Protein AF-A0A6A4AKN7-F1 (afdb_monomer_lite)

pLDDT: mean 93.73, std 12.5, range [41.09, 98.56]

Or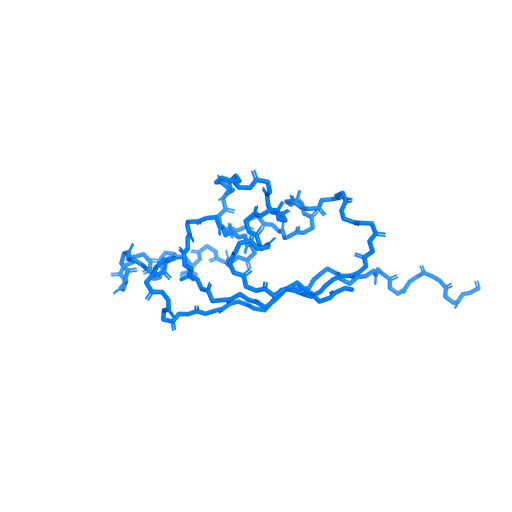ganism: NCBI:txid129364

Secondary structure (DSSP, 8-state):
-EEESHHHHHHHTTT----TTS-HHHH-TT-SS-EEEEEE--SS---S--HHHHHHHHHH-TTTTTSSS-EEEEEEPPP-----

InterPro domains:
  IPR002791 Damage-control phosphatase ARMT1-like, metal-binding domain [PF01937] (1-57)
  IPR036075 Damage-control phosphatase ARMT1-like, metal-binding domain superfamily [SSF111321] (1-50)
  IPR039763 Damage-control phosphatase ARMT1 [PTHR12260] (1-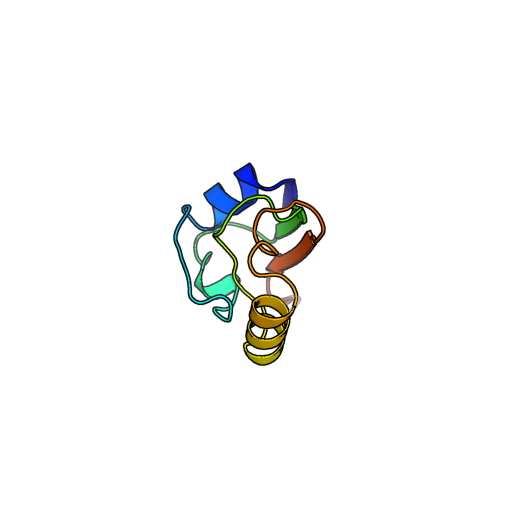76)

Foldseek 3Di:
DEAEEDVSVCVQQVVDQDDQAADSCRSRVPDPAKYKYKYQQQDRHHHNDDPVRVVVCCVVPVCRRRPRPDIDIDIDHPPPDDPD

Radius of gyration: 13.65 Å; chains: 1; bounding box: 38×24×37 Å

Structure (mmCIF, N/CA/C/O backbone):
data_AF-A0A6A4AKN7-F1
#
_entry.id   AF-A0A6A4AKN7-F1
#
loop_
_atom_site.group_PDB
_atom_site.id
_atom_site.type_symbol
_atom_site.label_atom_id
_atom_site.label_alt_id
_atom_site.label_comp_id
_atom_site.label_asym_id
_atom_site.label_entity_id
_atom_site.label_seq_id
_atom_site.pdbx_PDB_ins_code
_atom_site.Cartn_x
_atom_site.Cartn_y
_atom_site.Cartn_z
_atom_site.occupancy
_atom_site.B_iso_or_equiv
_atom_site.auth_seq_id
_atom_site.auth_comp_id
_atom_site.auth_asym_id
_atom_site.auth_atom_id
_atom_site.pdbx_PDB_model_num
ATOM 1 N N . VAL A 1 1 ? -3.035 6.932 13.974 1.00 97.38 1 VAL A N 1
ATOM 2 C CA . VAL A 1 1 ? -1.614 6.486 13.959 1.00 97.38 1 VAL A CA 1
ATOM 3 C C . VAL A 1 1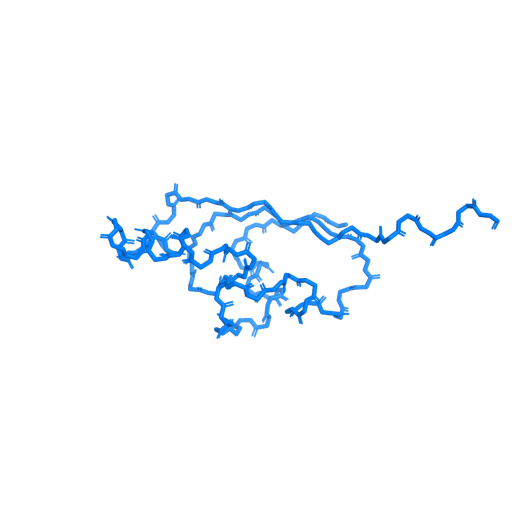 ? -0.967 6.833 12.627 1.00 97.38 1 VAL A C 1
ATOM 5 O O . VAL A 1 1 ? -1.616 6.694 11.600 1.00 97.38 1 VAL A O 1
ATOM 8 N N . ILE A 1 2 ? 0.293 7.277 12.625 1.00 98.25 2 ILE A N 1
ATOM 9 C CA . ILE A 1 2 ? 1.062 7.477 11.386 1.00 98.25 2 ILE A CA 1
ATOM 10 C C . ILE A 1 2 ? 2.047 6.320 11.222 1.00 98.25 2 ILE A C 1
ATOM 12 O O . ILE A 1 2 ? 2.905 6.101 12.074 1.00 98.25 2 ILE A O 1
ATOM 16 N N . ILE A 1 3 ? 1.937 5.597 10.111 1.00 98.25 3 ILE A N 1
ATOM 17 C CA . ILE A 1 3 ? 2.783 4.453 9.768 1.00 98.25 3 ILE A CA 1
ATOM 18 C C . ILE A 1 3 ? 3.794 4.915 8.720 1.00 98.25 3 ILE A C 1
ATOM 20 O O . ILE A 1 3 ? 3.419 5.298 7.615 1.00 98.25 3 ILE A O 1
ATOM 24 N N . LYS A 1 4 ? 5.086 4.904 9.054 1.00 98.50 4 LYS A N 1
ATOM 25 C CA . LYS A 1 4 ? 6.144 5.402 8.163 1.00 98.50 4 LYS A CA 1
ATOM 26 C C . LYS A 1 4 ? 6.981 4.262 7.596 1.00 98.50 4 LYS A C 1
ATOM 28 O O . LYS A 1 4 ? 7.514 3.450 8.350 1.00 98.50 4 LYS A O 1
ATOM 33 N N . GLY A 1 5 ? 7.185 4.295 6.283 1.00 98.31 5 GLY A N 1
ATOM 34 C CA . GLY A 1 5 ? 8.172 3.482 5.583 1.00 98.31 5 GLY A CA 1
ATOM 35 C C . GLY A 1 5 ? 7.699 2.080 5.199 1.00 98.31 5 GLY A C 1
ATOM 36 O 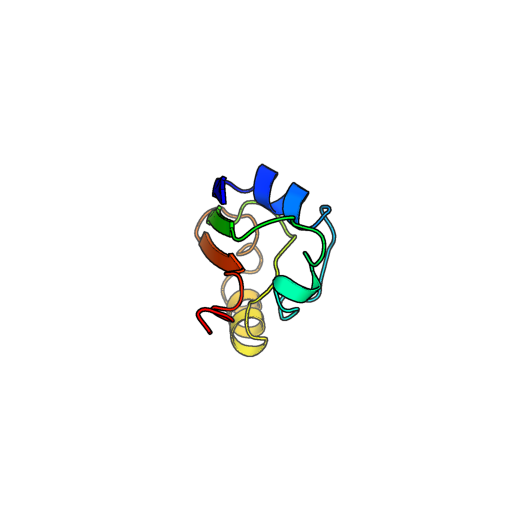O . GLY A 1 5 ? 6.660 1.590 5.635 1.00 98.31 5 GLY A O 1
ATOM 37 N N . ASP A 1 6 ? 8.509 1.437 4.359 1.00 98.38 6 ASP A N 1
ATOM 38 C CA . ASP A 1 6 ? 8.186 0.165 3.707 1.00 98.38 6 ASP A CA 1
ATOM 39 C C . ASP A 1 6 ? 8.060 -1.006 4.693 1.00 98.38 6 ASP A C 1
ATOM 41 O O . ASP A 1 6 ? 7.101 -1.766 4.621 1.00 98.38 6 ASP A O 1
ATOM 45 N N . LEU A 1 7 ? 8.963 -1.108 5.678 1.00 98.38 7 LEU A N 1
ATOM 46 C CA . LEU A 1 7 ? 8.933 -2.200 6.658 1.00 98.38 7 LEU A CA 1
ATOM 47 C C . LEU A 1 7 ? 7.648 -2.197 7.497 1.00 98.38 7 LEU A C 1
ATOM 49 O O . LEU A 1 7 ? 7.044 -3.246 7.710 1.00 98.38 7 LEU A O 1
ATOM 53 N N . ASN A 1 8 ? 7.217 -1.024 7.966 1.00 98.38 8 ASN A N 1
ATOM 54 C CA . ASN A 1 8 ? 5.990 -0.929 8.752 1.00 98.38 8 ASN A CA 1
ATOM 55 C C . ASN A 1 8 ? 4.754 -1.217 7.897 1.00 98.38 8 ASN A C 1
ATOM 57 O O . ASN A 1 8 ? 3.820 -1.843 8.384 1.00 98.38 8 ASN A O 1
ATOM 61 N N . TYR A 1 9 ? 4.766 -0.829 6.621 1.00 98.38 9 TYR A N 1
ATOM 62 C CA . TYR A 1 9 ? 3.694 -1.175 5.692 1.00 98.38 9 TYR A CA 1
ATOM 63 C C . TYR A 1 9 ? 3.627 -2.681 5.411 1.00 98.38 9 TYR A C 1
ATOM 65 O O . TYR A 1 9 ? 2.551 -3.263 5.435 1.00 98.38 9 TYR A O 1
ATOM 73 N N . ARG A 1 10 ? 4.771 -3.351 5.225 1.00 98.31 10 ARG A N 1
ATOM 74 C CA . ARG A 1 10 ? 4.810 -4.815 5.090 1.00 98.31 10 ARG A CA 1
ATOM 75 C C . ARG A 1 10 ? 4.233 -5.501 6.325 1.00 98.31 10 ARG A C 1
ATOM 77 O O . ARG A 1 10 ? 3.379 -6.366 6.190 1.00 98.31 10 ARG A O 1
ATOM 84 N N . ARG A 1 11 ? 4.622 -5.064 7.530 1.00 98.00 11 ARG A N 1
ATOM 85 C CA . ARG A 1 11 ? 4.037 -5.559 8.792 1.00 98.00 11 ARG A CA 1
ATOM 86 C C . ARG A 1 11 ? 2.528 -5.315 8.867 1.00 98.00 11 ARG A C 1
ATOM 88 O O . ARG A 1 11 ? 1.804 -6.183 9.340 1.00 98.00 11 ARG A O 1
ATOM 95 N N . LEU A 1 12 ? 2.062 -4.166 8.378 1.00 97.50 12 LEU A N 1
ATOM 96 C CA . LEU A 1 12 ? 0.643 -3.818 8.319 1.00 97.50 12 LEU A CA 1
ATOM 97 C C . LEU A 1 12 ? -0.155 -4.741 7.387 1.00 97.50 12 LEU A C 1
ATOM 99 O O . LEU A 1 12 ? -1.305 -5.022 7.673 1.00 97.50 12 LEU A O 1
ATOM 103 N N . LEU A 1 13 ? 0.440 -5.234 6.300 1.00 97.94 13 LEU A N 1
ATOM 104 C CA . LEU A 1 13 ? -0.217 -6.174 5.380 1.00 97.94 13 LEU A CA 1
ATOM 105 C C . LEU A 1 13 ? 0.014 -7.654 5.737 1.00 97.94 13 LEU A C 1
ATOM 107 O O . LEU A 1 13 ? -0.381 -8.546 4.981 1.00 97.94 13 LEU A O 1
ATOM 111 N N . GLY A 1 14 ? 0.710 -7.931 6.846 1.00 97.25 14 GLY A N 1
ATOM 112 C CA . GLY A 1 14 ? 1.181 -9.276 7.191 1.00 97.25 14 GLY A CA 1
ATOM 113 C C . GLY A 1 14 ? 2.188 -9.852 6.188 1.00 97.25 14 GLY A C 1
ATOM 114 O O . GLY A 1 14 ? 2.303 -11.067 6.078 1.00 97.25 14 GLY A O 1
ATOM 115 N N . ASP A 1 15 ? 2.867 -8.987 5.430 1.00 97.25 15 ASP A N 1
ATOM 116 C CA . ASP A 1 15 ? 3.803 -9.310 4.344 1.00 97.25 15 ASP A CA 1
ATOM 117 C C . ASP A 1 15 ? 3.217 -10.234 3.256 1.00 97.25 15 ASP A C 1
ATOM 119 O O . ASP A 1 15 ? 3.942 -10.957 2.575 1.00 97.25 15 ASP A O 1
ATOM 123 N N . ARG A 1 16 ? 1.887 -10.217 3.084 1.00 97.19 16 ARG A N 1
ATOM 124 C CA . ARG A 1 16 ? 1.171 -11.047 2.105 1.00 97.19 16 ARG A CA 1
ATOM 125 C C . ARG A 1 16 ? 1.107 -10.384 0.729 1.00 97.19 16 ARG A C 1
ATOM 127 O O . ARG A 1 16 ? 0.999 -9.163 0.610 1.00 97.19 16 ARG A O 1
ATOM 134 N N . LEU A 1 17 ? 1.112 -11.211 -0.318 1.00 97.38 17 LEU A N 1
ATOM 135 C CA . LEU A 1 17 ? 0.913 -10.787 -1.706 1.00 97.38 17 LEU A CA 1
ATOM 136 C C . LEU A 1 17 ? -0.583 -10.735 -2.040 1.00 97.38 17 LEU A C 1
ATOM 138 O O . LEU A 1 17 ? -1.127 -11.638 -2.669 1.00 97.38 17 LEU A O 1
ATOM 142 N N . TRP A 1 18 ? -1.247 -9.677 -1.583 1.00 97.94 18 TRP A N 1
ATOM 143 C CA . TRP A 1 18 ? -2.627 -9.380 -1.959 1.00 97.94 18 TRP A CA 1
ATOM 144 C C . TRP A 1 18 ? -2.731 -8.998 -3.443 1.00 97.94 18 TRP A C 1
ATOM 146 O O . TRP A 1 18 ? -1.776 -8.435 -3.994 1.00 97.94 18 TRP A O 1
ATOM 156 N N . PRO A 1 19 ? -3.888 -9.229 -4.090 1.00 97.94 19 PRO A N 1
ATOM 157 C CA . PRO A 1 19 ? -4.219 -8.519 -5.315 1.00 97.94 19 PRO A CA 1
ATOM 158 C C . PRO A 1 19 ? -4.018 -7.006 -5.104 1.00 97.94 19 PRO A C 1
ATOM 160 O O . PRO A 1 19 ? -4.543 -6.453 -4.136 1.00 97.94 19 PRO A O 1
ATOM 163 N N . PRO A 1 20 ? -3.277 -6.301 -5.978 1.00 97.56 20 PRO A N 1
ATOM 164 C CA . PRO A 1 20 ? -2.983 -4.880 -5.775 1.00 97.56 20 PRO A CA 1
ATOM 165 C C . PRO A 1 20 ? -4.218 -3.980 -5.636 1.00 97.56 20 PRO A C 1
ATOM 167 O O . PRO A 1 20 ? -4.122 -2.914 -5.034 1.00 97.56 20 PRO A O 1
ATOM 170 N N . SER A 1 21 ? -5.361 -4.408 -6.176 1.00 97.62 21 SER A N 1
ATOM 171 C CA . SER A 1 21 ? -6.644 -3.707 -6.112 1.00 97.62 21 SER A CA 1
ATOM 172 C C . SER A 1 21 ? -7.468 -4.000 -4.861 1.00 97.62 21 SER A C 1
ATOM 174 O O . SER A 1 21 ? -8.511 -3.377 -4.687 1.00 97.62 21 SER A O 1
ATOM 176 N N . THR A 1 22 ? -7.036 -4.923 -3.993 1.00 98.25 22 THR A N 1
ATOM 177 C CA . THR A 1 22 ? -7.713 -5.192 -2.716 1.00 98.25 22 THR A CA 1
ATOM 178 C C . THR A 1 22 ? -7.797 -3.898 -1.895 1.00 98.25 22 THR A C 1
ATOM 180 O O . THR A 1 22 ? -6.774 -3.228 -1.751 1.00 98.25 22 THR A O 1
ATOM 183 N N . PRO A 1 23 ? -8.966 -3.504 -1.362 1.00 97.25 23 PRO A N 1
ATOM 184 C CA . PRO A 1 23 ? -9.085 -2.353 -0.467 1.00 97.25 23 PRO A CA 1
ATOM 185 C C . PRO A 1 23 ? -8.203 -2.491 0.782 1.00 97.25 23 PRO A C 1
ATOM 187 O O . PRO A 1 23 ? -8.011 -3.586 1.314 1.00 97.25 23 PRO A O 1
ATOM 190 N N . VAL A 1 24 ? -7.663 -1.378 1.283 1.00 96.81 24 VAL A N 1
ATOM 191 C CA . VAL A 1 24 ? -6.754 -1.409 2.444 1.00 96.81 24 VAL A CA 1
ATOM 192 C C . VAL A 1 24 ? -7.476 -1.850 3.726 1.00 96.81 24 VAL A C 1
ATOM 194 O O . VAL A 1 24 ? -6.882 -2.523 4.563 1.00 96.81 24 VAL A O 1
ATOM 197 N N . GLU A 1 25 ? -8.766 -1.546 3.847 1.00 95.75 25 GLU A N 1
ATOM 198 C CA . GLU A 1 25 ? -9.650 -1.961 4.938 1.00 95.75 25 GLU A CA 1
ATOM 199 C C . GLU A 1 25 ? -9.838 -3.483 4.980 1.00 95.75 25 GLU A C 1
ATOM 201 O O . GLU A 1 25 ? -9.887 -4.070 6.058 1.00 95.75 25 GLU A O 1
ATOM 206 N N . GLU A 1 26 ? -9.901 -4.128 3.811 1.00 96.50 26 GLU A N 1
ATOM 207 C CA . GLU A 1 26 ? -10.036 -5.584 3.689 1.00 96.50 26 GLU A CA 1
ATOM 208 C C . GLU A 1 26 ? -8.724 -6.299 4.030 1.00 96.50 26 GLU A C 1
ATOM 210 O O . GLU A 1 26 ? -8.727 -7.345 4.677 1.00 96.50 26 GLU A O 1
ATOM 215 N N . ALA A 1 27 ? -7.586 -5.720 3.638 1.00 97.44 27 ALA A N 1
ATOM 216 C CA . ALA A 1 27 ? -6.273 -6.286 3.937 1.00 97.44 27 ALA A CA 1
ATOM 217 C C . ALA A 1 27 ? -5.856 -6.099 5.408 1.00 97.44 27 ALA A C 1
ATOM 219 O O . ALA A 1 27 ? -5.039 -6.868 5.925 1.00 97.44 27 ALA A O 1
ATOM 220 N N . VAL A 1 28 ? -6.397 -5.076 6.081 1.00 96.56 28 VAL A N 1
ATOM 221 C CA . VAL A 1 28 ? -6.017 -4.678 7.444 1.00 96.56 28 VAL A CA 1
ATOM 222 C C . VAL A 1 28 ? -7.244 -4.466 8.356 1.00 96.56 28 VAL A C 1
ATOM 224 O O . VAL A 1 28 ? -7.359 -3.427 9.013 1.00 96.56 28 VAL A O 1
ATOM 227 N N . PRO A 1 29 ? -8.150 -5.454 8.492 1.00 94.88 29 PRO A N 1
ATOM 228 C CA . PRO A 1 29 ?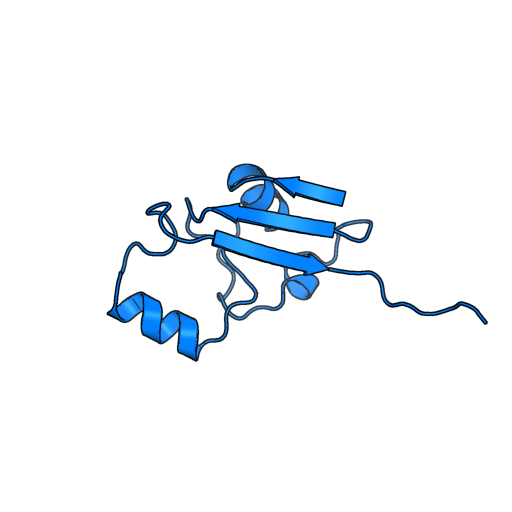 -9.379 -5.299 9.279 1.00 94.88 29 PRO A CA 1
ATOM 229 C C . PRO A 1 29 ? -9.114 -5.263 10.792 1.00 94.88 29 PRO A C 1
ATOM 231 O O . PRO A 1 29 ? -9.995 -4.954 11.585 1.00 94.88 29 PRO A O 1
ATOM 234 N N . TYR A 1 30 ? -7.896 -5.621 11.204 1.00 94.19 30 TYR A N 1
ATOM 235 C CA . TYR A 1 30 ? -7.511 -5.828 12.596 1.00 94.19 30 TYR A CA 1
ATOM 236 C C . TYR A 1 30 ? -6.854 -4.607 13.248 1.00 94.19 30 TYR A C 1
ATOM 238 O O . TYR A 1 30 ? -6.556 -4.646 14.443 1.00 94.19 30 TYR A O 1
ATOM 246 N N . PHE A 1 31 ? -6.538 -3.551 12.489 1.00 95.12 31 PHE A N 1
ATOM 247 C CA . PHE A 1 31 ? -5.814 -2.419 13.060 1.00 95.12 31 PHE A CA 1
ATOM 248 C C . PHE A 1 31 ? -6.744 -1.623 13.994 1.00 95.12 31 PHE A C 1
ATOM 250 O O . PHE A 1 31 ? -7.815 -1.197 13.570 1.00 95.12 31 PHE A O 1
ATOM 257 N N . PRO A 1 32 ? -6.364 -1.390 15.263 1.00 93.38 32 PRO A N 1
ATOM 258 C CA . PRO A 1 32 ? -7.318 -1.033 16.321 1.00 93.38 32 PRO A CA 1
ATOM 259 C C . PRO A 1 32 ? -7.830 0.415 16.276 1.00 93.38 32 PRO A C 1
ATOM 261 O O . PRO A 1 32 ? -8.615 0.823 17.128 1.00 93.38 32 PRO A O 1
ATOM 264 N N . THR A 1 33 ? -7.337 1.243 15.357 1.00 94.62 33 THR A N 1
ATOM 265 C CA . THR A 1 33 ? -7.651 2.676 15.309 1.00 94.62 33 THR A CA 1
ATOM 266 C C . THR A 1 33 ? -7.397 3.247 13.916 1.00 94.62 33 THR A C 1
ATOM 268 O O . THR A 1 33 ? -6.768 2.608 13.077 1.00 94.62 33 THR A O 1
ATOM 271 N N . ALA A 1 34 ? -7.834 4.480 13.667 1.00 96.56 34 ALA A N 1
ATOM 272 C CA . ALA A 1 34 ? -7.567 5.161 12.409 1.00 96.56 34 ALA A CA 1
ATOM 273 C C . ALA A 1 34 ? -6.056 5.296 12.150 1.00 96.56 34 ALA A C 1
ATOM 275 O O . ALA A 1 34 ? -5.268 5.637 13.048 1.00 96.56 34 ALA A O 1
ATOM 276 N N . PHE A 1 35 ? -5.634 5.090 10.905 1.00 97.19 35 PHE A N 1
ATOM 277 C CA . PHE A 1 35 ? -4.241 5.257 10.513 1.00 97.19 35 PHE A CA 1
ATOM 278 C C . PHE A 1 35 ? -4.073 5.910 9.149 1.00 97.19 35 PHE A C 1
ATOM 280 O O . PHE A 1 35 ? -4.940 5.846 8.285 1.00 97.19 35 PHE A O 1
ATOM 287 N N . VAL A 1 36 ? -2.896 6.505 8.966 1.00 98.31 36 VAL A N 1
ATOM 288 C CA . VAL A 1 36 ? -2.382 6.939 7.669 1.00 98.31 36 VAL A CA 1
ATOM 289 C C . VAL A 1 36 ? -0.995 6.340 7.491 1.00 98.31 36 VAL A C 1
ATOM 291 O O . VAL A 1 36 ? -0.140 6.464 8.372 1.00 98.31 36 VAL A O 1
ATOM 294 N N . SER A 1 37 ? -0.760 5.680 6.364 1.00 98.25 37 SER A N 1
ATOM 295 C CA . SER A 1 37 ? 0.538 5.143 5.988 1.00 98.25 37 SER A CA 1
ATOM 296 C C . SER A 1 37 ? 1.194 5.998 4.918 1.00 98.25 37 SER A C 1
ATOM 298 O O . SER A 1 37 ? 0.564 6.328 3.920 1.00 98.25 37 SER A O 1
ATOM 300 N N . PHE A 1 38 ? 2.471 6.317 5.121 1.00 98.56 38 PHE A N 1
ATOM 301 C CA . PHE A 1 38 ? 3.336 6.953 4.136 1.00 98.56 38 PHE A CA 1
ATOM 302 C C . PHE A 1 38 ? 4.449 5.982 3.781 1.00 98.56 38 PHE A C 1
ATOM 304 O O . PHE A 1 38 ? 5.309 5.670 4.618 1.00 98.56 38 PHE A O 1
ATOM 311 N N . ARG A 1 39 ? 4.465 5.534 2.531 1.00 98.25 39 ARG A N 1
ATOM 312 C CA . ARG A 1 39 ? 5.403 4.521 2.064 1.00 98.25 39 ARG A CA 1
ATOM 313 C C . ARG A 1 39 ? 6.072 4.948 0.772 1.00 98.25 39 ARG A C 1
ATOM 315 O O . ARG A 1 39 ? 5.405 5.323 -0.177 1.00 98.25 39 ARG A O 1
ATOM 322 N N . THR A 1 40 ? 7.385 4.772 0.705 1.00 98.56 40 THR A N 1
ATOM 323 C CA . THR A 1 40 ? 8.111 4.631 -0.564 1.00 98.56 40 THR A CA 1
ATOM 324 C C . THR A 1 40 ? 8.143 3.151 -0.943 1.00 98.56 40 THR A C 1
ATOM 326 O O . THR A 1 40 ? 8.427 2.320 -0.081 1.00 98.56 40 THR A O 1
ATOM 329 N N . LEU A 1 41 ? 7.867 2.822 -2.204 1.00 98.12 41 LEU A N 1
ATOM 330 C CA . LEU A 1 41 ? 7.753 1.448 -2.700 1.00 98.12 41 LEU A CA 1
ATOM 331 C C . LEU A 1 41 ? 9.131 0.777 -2.807 1.00 98.12 41 LEU A C 1
ATOM 333 O O . LEU A 1 41 ? 9.899 1.048 -3.733 1.00 98.12 41 LEU A O 1
ATOM 337 N N . LYS A 1 42 ? 9.459 -0.075 -1.828 1.00 98.31 42 LYS A N 1
ATOM 338 C CA . LYS A 1 42 ? 10.737 -0.807 -1.738 1.00 98.31 42 LYS A CA 1
ATOM 339 C C . LYS A 1 42 ? 10.536 -2.329 -1.631 1.00 98.31 42 LYS A C 1
ATOM 341 O O . LYS A 1 42 ? 11.486 -3.045 -1.328 1.00 98.31 42 LYS A O 1
ATOM 346 N N . SER A 1 43 ? 9.318 -2.825 -1.869 1.00 97.75 43 SER A N 1
ATOM 347 C CA . SER A 1 43 ? 8.953 -4.246 -1.774 1.00 97.75 43 SER A CA 1
ATOM 348 C C . SER A 1 43 ? 7.632 -4.567 -2.491 1.00 97.75 43 SER A C 1
ATOM 350 O O . SER A 1 43 ? 6.832 -3.683 -2.785 1.00 97.75 43 SER A O 1
ATOM 352 N N . ASN A 1 44 ? 7.378 -5.851 -2.755 1.00 97.50 44 ASN A N 1
ATOM 353 C CA . ASN A 1 44 ? 6.222 -6.297 -3.543 1.00 97.50 44 ASN A CA 1
ATOM 354 C C . ASN A 1 44 ? 4.829 -6.082 -2.915 1.00 97.50 44 ASN A C 1
ATOM 356 O O . ASN A 1 44 ? 3.931 -5.729 -3.680 1.00 97.50 44 ASN A O 1
ATOM 360 N N . PRO A 1 45 ? 4.593 -6.278 -1.598 1.00 97.81 45 PRO A N 1
ATOM 361 C CA . PRO A 1 45 ? 3.250 -6.151 -1.025 1.00 97.81 45 PRO A CA 1
ATOM 362 C C . PRO A 1 45 ? 2.646 -4.776 -1.300 1.00 97.81 45 PRO A C 1
ATOM 364 O O . PRO A 1 45 ? 3.290 -3.764 -1.037 1.00 97.81 45 PRO A O 1
ATOM 367 N N . ILE A 1 46 ? 1.432 -4.718 -1.835 1.00 97.88 46 ILE A N 1
ATOM 368 C CA . ILE A 1 46 ? 0.723 -3.479 -2.171 1.00 97.88 46 ILE A CA 1
ATOM 369 C C . ILE A 1 46 ? -0.777 -3.774 -2.225 1.00 97.88 46 ILE A C 1
ATOM 371 O O . ILE A 1 46 ? -1.168 -4.874 -2.602 1.00 97.88 46 ILE A O 1
ATOM 375 N N . VAL A 1 47 ? -1.595 -2.800 -1.843 1.00 98.44 47 VAL A N 1
ATOM 376 C CA . VAL A 1 47 ? -3.064 -2.856 -1.894 1.00 98.44 47 VAL A CA 1
ATOM 377 C C . VAL A 1 47 ? -3.604 -1.491 -2.319 1.00 98.44 47 VAL A C 1
ATOM 379 O O . VAL A 1 47 ? -2.849 -0.517 -2.340 1.00 98.44 47 VAL A O 1
ATOM 382 N N . GLY A 1 48 ? -4.896 -1.396 -2.624 1.00 97.62 48 GLY A N 1
ATOM 383 C CA . GLY A 1 48 ? -5.611 -0.147 -2.885 1.00 97.62 48 GLY A CA 1
ATOM 384 C C . GLY A 1 48 ? -5.197 0.598 -4.157 1.00 97.62 48 GLY A C 1
ATOM 385 O O . GLY A 1 48 ? -5.406 1.807 -4.230 1.00 97.62 48 GLY A O 1
ATOM 386 N N . ILE A 1 49 ? -4.586 -0.078 -5.135 1.00 97.75 49 ILE A N 1
ATOM 387 C CA . ILE A 1 49 ? -4.243 0.507 -6.437 1.00 97.75 49 ILE A CA 1
ATOM 388 C C . ILE A 1 49 ? -5.230 -0.006 -7.497 1.00 97.75 49 ILE A C 1
ATOM 390 O O . ILE A 1 49 ? -5.347 -1.222 -7.658 1.00 97.75 49 ILE A O 1
ATOM 394 N N . PRO A 1 50 ? -5.916 0.881 -8.241 1.00 97.56 50 PRO A N 1
ATOM 395 C CA . PRO A 1 50 ? -6.806 0.481 -9.329 1.00 97.56 50 PRO A CA 1
ATOM 396 C C . PRO A 1 50 ? -6.120 -0.425 -10.361 1.00 97.56 50 PRO A C 1
ATOM 398 O O . PRO A 1 50 ? -4.935 -0.259 -10.660 1.00 97.56 50 PRO A O 1
ATOM 401 N N . VAL A 1 51 ? -6.869 -1.388 -10.903 1.00 97.69 51 VAL A N 1
ATOM 402 C CA . VAL A 1 51 ? -6.338 -2.418 -11.816 1.00 97.69 51 VAL A CA 1
ATOM 403 C C . VAL A 1 51 ? -5.711 -1.795 -13.066 1.00 97.69 51 VAL A C 1
ATOM 405 O O . VAL A 1 51 ? -4.614 -2.183 -13.455 1.00 97.69 51 VAL A O 1
ATOM 408 N N . ASP A 1 52 ? -6.343 -0.775 -13.641 1.00 98.06 52 ASP A N 1
ATOM 409 C CA . ASP A 1 52 ? -5.849 -0.038 -14.809 1.00 98.06 52 ASP A CA 1
ATOM 410 C C . ASP A 1 52 ? -4.504 0.660 -14.538 1.00 98.06 52 ASP A C 1
ATOM 412 O O . ASP A 1 52 ? -3.596 0.643 -15.374 1.00 98.06 52 ASP A O 1
ATOM 416 N N . VAL A 1 53 ? -4.331 1.217 -13.336 1.00 97.81 53 VAL A N 1
ATOM 417 C CA . VAL A 1 53 ? -3.068 1.835 -12.907 1.00 97.81 53 VAL A CA 1
ATOM 418 C C . VAL A 1 53 ? -1.979 0.778 -12.744 1.00 97.81 53 VAL A C 1
ATOM 420 O O . VAL A 1 53 ? -0.839 1.001 -13.154 1.00 97.81 53 VAL A O 1
ATOM 423 N N . VAL A 1 54 ? -2.317 -0.380 -12.172 1.00 97.56 54 VAL A N 1
ATOM 424 C CA . VAL A 1 54 ? -1.387 -1.508 -12.036 1.00 97.56 54 VAL A CA 1
ATOM 425 C C . VAL A 1 54 ? -0.932 -1.975 -13.412 1.00 97.56 54 VAL A C 1
ATOM 427 O O . VAL A 1 54 ? 0.266 -1.997 -13.667 1.00 97.56 54 VAL A O 1
ATOM 430 N N . GLU A 1 55 ? -1.861 -2.275 -14.319 1.00 97.50 55 GLU A N 1
ATOM 431 C CA . GLU A 1 55 ? -1.550 -2.732 -15.677 1.00 97.50 55 GLU A CA 1
ATOM 432 C C . GLU A 1 55 ? -0.662 -1.746 -16.440 1.00 97.50 55 GLU A C 1
ATOM 434 O O . GLU A 1 55 ? 0.266 -2.152 -17.145 1.00 97.50 55 GLU A O 1
ATOM 439 N N . LYS A 1 56 ? -0.920 -0.444 -16.285 1.00 98.12 56 LYS A N 1
ATOM 440 C CA . LYS A 1 56 ? -0.075 0.606 -16.853 1.00 98.12 56 LYS A CA 1
ATOM 441 C C . LYS A 1 56 ? 1.347 0.549 -16.286 1.00 98.12 56 LYS A C 1
ATOM 443 O O . LYS A 1 56 ? 2.308 0.537 -17.052 1.00 98.12 56 LYS A O 1
ATOM 448 N N . LEU A 1 57 ? 1.490 0.481 -14.963 1.00 97.38 57 LEU A N 1
ATOM 449 C CA . LEU A 1 57 ? 2.796 0.460 -14.300 1.00 97.38 57 LEU A CA 1
ATOM 450 C C . LEU A 1 57 ? 3.603 -0.804 -14.612 1.00 97.38 57 LEU A C 1
ATOM 452 O O . LEU A 1 57 ? 4.819 -0.713 -14.767 1.00 97.38 57 LEU A O 1
ATOM 456 N N . GLU A 1 58 ? 2.947 -1.956 -14.760 1.00 96.38 58 GLU A N 1
ATOM 457 C CA . GLU A 1 58 ? 3.610 -3.204 -15.164 1.00 96.38 58 GLU A CA 1
ATOM 458 C C . GLU A 1 58 ? 4.233 -3.108 -16.559 1.00 96.38 58 GLU A C 1
ATOM 460 O O . GLU A 1 58 ? 5.308 -3.659 -16.792 1.00 96.38 58 GLU A O 1
ATOM 465 N N . LYS A 1 59 ? 3.581 -2.387 -17.481 1.00 97.75 59 LYS A N 1
ATOM 466 C CA . LYS A 1 59 ? 4.100 -2.149 -18.835 1.00 97.75 59 LYS A CA 1
ATOM 467 C C . LYS A 1 59 ? 5.231 -1.120 -18.842 1.00 97.75 59 LYS A C 1
ATOM 469 O O . LYS A 1 59 ? 6.213 -1.300 -19.554 1.00 97.75 59 LYS A O 1
ATOM 474 N N . GLU A 1 60 ? 5.089 -0.040 -18.075 1.00 97.94 60 GLU A N 1
ATOM 475 C CA . GLU A 1 60 ? 6.041 1.079 -18.074 1.00 97.94 60 GLU A CA 1
ATOM 476 C C . GLU A 1 60 ? 7.333 0.782 -17.302 1.00 97.94 60 GLU A C 1
ATOM 478 O O . GLU A 1 60 ? 8.414 1.220 -17.694 1.00 97.94 60 GLU A O 1
ATOM 483 N N . ASP A 1 61 ? 7.237 0.080 -16.174 1.00 97.44 61 ASP A N 1
ATOM 484 C CA . ASP A 1 61 ? 8.364 -0.154 -15.274 1.00 97.44 61 ASP A CA 1
ATOM 485 C C . ASP A 1 61 ? 8.141 -1.437 -14.465 1.00 97.44 61 ASP A C 1
ATOM 487 O O . ASP A 1 61 ? 7.634 -1.362 -13.349 1.00 97.44 61 ASP A O 1
ATOM 491 N N . PRO A 1 62 ? 8.589 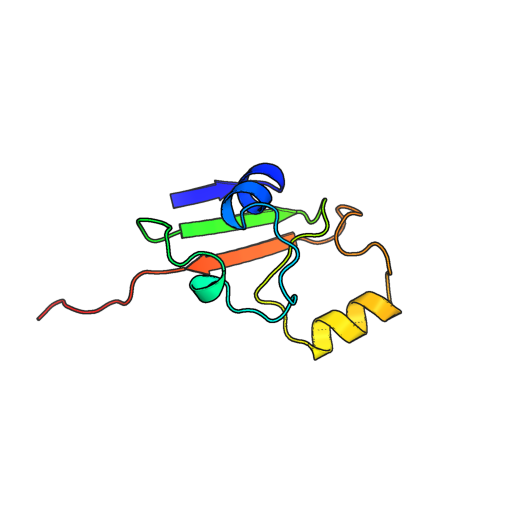-2.613 -14.944 1.00 95.38 62 PRO A N 1
ATOM 492 C CA . PRO A 1 62 ? 8.376 -3.893 -14.256 1.00 95.38 62 PRO A CA 1
ATOM 493 C C . PRO A 1 62 ? 8.908 -3.959 -12.810 1.00 95.38 62 PRO A C 1
ATOM 495 O O . PRO A 1 62 ? 8.588 -4.883 -12.067 1.00 95.38 62 PRO A O 1
ATOM 498 N N . LYS A 1 63 ? 9.742 -2.996 -12.386 1.00 97.31 63 LYS A N 1
ATOM 499 C CA . LYS A 1 63 ? 10.311 -2.910 -11.030 1.00 97.31 63 LYS A CA 1
ATOM 500 C C . LYS A 1 63 ? 9.625 -1.852 -10.159 1.00 97.31 63 LYS A C 1
ATOM 502 O O . LYS A 1 63 ? 10.120 -1.552 -9.068 1.00 97.31 63 LYS A O 1
ATOM 507 N N . TRP A 1 64 ? 8.508 -1.271 -10.605 1.00 97.25 64 TRP A N 1
ATOM 508 C CA . TRP A 1 64 ? 7.855 -0.119 -9.972 1.00 97.25 64 TRP A CA 1
ATOM 509 C C . TRP A 1 64 ? 7.513 -0.320 -8.488 1.00 97.25 64 TRP A C 1
ATOM 511 O O . TRP A 1 64 ? 7.470 0.656 -7.738 1.00 97.25 64 TRP A O 1
ATOM 521 N N . ARG A 1 65 ? 7.303 -1.571 -8.055 1.00 96.75 65 ARG A N 1
ATOM 522 C CA . ARG A 1 65 ? 6.975 -1.924 -6.664 1.00 96.75 65 ARG A CA 1
ATOM 523 C C . ARG A 1 65 ? 8.160 -1.846 -5.699 1.00 96.75 65 ARG A C 1
ATOM 525 O O . ARG A 1 65 ? 7.955 -1.724 -4.496 1.00 96.75 65 ARG A O 1
ATOM 532 N N . TYR A 1 66 ? 9.399 -1.926 -6.181 1.00 97.19 66 TYR A N 1
ATOM 533 C CA . TYR A 1 66 ? 10.563 -2.060 -5.295 1.00 97.19 66 TYR A CA 1
ATOM 534 C C . TYR A 1 66 ? 11.800 -1.270 -5.726 1.00 97.19 66 TYR A C 1
ATOM 536 O O . TYR A 1 66 ? 12.857 -1.401 -5.114 1.00 97.19 66 TYR A O 1
ATOM 544 N N . ASN A 1 67 ? 11.688 -0.412 -6.739 1.00 97.56 67 ASN A N 1
ATOM 545 C CA . ASN A 1 67 ? 12.794 0.438 -7.182 1.00 97.56 67 ASN A CA 1
ATOM 546 C C . ASN A 1 67 ? 12.900 1.786 -6.442 1.00 97.56 67 ASN A C 1
ATOM 548 O O . ASN A 1 67 ? 13.787 2.578 -6.752 1.00 97.56 67 ASN A O 1
ATOM 552 N N . GLY A 1 68 ? 12.010 2.070 -5.485 1.00 96.88 68 GLY A N 1
ATOM 553 C CA . GLY A 1 68 ? 12.068 3.266 -4.644 1.00 96.88 68 GLY A CA 1
ATOM 554 C C . GLY A 1 68 ? 11.647 4.579 -5.313 1.00 96.88 68 GLY A C 1
ATOM 555 O O . GLY A 1 68 ? 11.712 5.616 -4.659 1.00 96.88 68 GLY A O 1
ATOM 556 N N . LYS A 1 69 ? 11.206 4.567 -6.579 1.00 97.88 69 LYS A N 1
ATOM 557 C CA . LYS A 1 69 ? 10.868 5.792 -7.333 1.00 97.88 69 LYS A CA 1
ATOM 558 C C . LYS A 1 69 ? 9.483 6.361 -7.023 1.00 97.88 69 LYS A C 1
ATOM 560 O O . LYS A 1 69 ? 9.205 7.508 -7.355 1.00 97.88 69 LYS A O 1
ATOM 565 N N . ARG A 1 70 ? 8.598 5.551 -6.442 1.00 97.19 70 ARG A N 1
ATOM 566 C CA . ARG A 1 70 ? 7.190 5.891 -6.194 1.00 97.19 70 ARG A CA 1
ATOM 567 C C . ARG A 1 70 ? 6.848 5.710 -4.723 1.00 97.19 70 ARG A C 1
ATOM 569 O O . ARG A 1 70 ? 7.550 5.011 -3.988 1.00 97.19 70 ARG A O 1
ATOM 576 N N . GLY A 1 71 ? 5.752 6.324 -4.302 1.00 97.31 71 GLY A N 1
ATOM 577 C CA . GLY A 1 71 ? 5.227 6.167 -2.957 1.00 97.31 71 GLY A CA 1
ATOM 578 C C . GLY A 1 71 ? 3.711 6.196 -2.922 1.00 97.31 71 GLY A C 1
ATOM 579 O O . GLY A 1 71 ? 3.068 6.653 -3.862 1.00 97.31 71 GLY A O 1
ATOM 580 N N . THR A 1 72 ? 3.160 5.693 -1.827 1.00 97.88 72 THR A N 1
ATOM 581 C CA . THR A 1 72 ? 1.731 5.698 -1.541 1.00 97.88 72 THR A CA 1
ATOM 582 C C . THR A 1 72 ? 1.461 6.403 -0.224 1.00 97.88 72 THR A C 1
ATOM 584 O O . THR A 1 72 ? 2.252 6.339 0.725 1.00 97.88 72 THR A O 1
ATOM 587 N N . ILE A 1 73 ? 0.320 7.085 -0.190 1.00 98.19 73 ILE A N 1
ATOM 588 C CA . ILE A 1 73 ? -0.295 7.603 1.024 1.00 98.19 73 ILE A CA 1
ATOM 589 C C . ILE A 1 73 ? -1.673 6.958 1.095 1.00 98.19 73 ILE A C 1
ATOM 591 O O . ILE A 1 73 ? -2.472 7.126 0.178 1.00 98.19 73 ILE A O 1
ATOM 595 N N . GLN A 1 74 ? -1.919 6.166 2.134 1.00 97.19 74 GLN A N 1
ATOM 596 C CA . GLN A 1 74 ? -3.168 5.420 2.303 1.00 97.19 74 GLN A CA 1
ATOM 597 C C . GLN A 1 74 ? -3.702 5.621 3.705 1.00 97.19 74 GLN A C 1
ATOM 599 O O . GLN A 1 74 ? -2.926 5.632 4.660 1.00 97.19 74 GLN A O 1
ATOM 604 N N . SER A 1 75 ? -5.013 5.758 3.838 1.00 96.38 75 SER A N 1
ATOM 605 C CA . SER A 1 75 ? -5.655 5.987 5.124 1.00 96.38 75 SER A CA 1
ATOM 606 C C . SER A 1 75 ? -6.842 5.066 5.312 1.00 96.38 75 SER A C 1
ATOM 608 O O . SER A 1 75 ? -7.691 5.004 4.432 1.00 96.38 75 SER A O 1
ATOM 610 N N . VAL A 1 76 ? -6.929 4.459 6.491 1.00 95.94 76 VAL A N 1
ATOM 611 C CA . VAL A 1 76 ? -8.181 3.916 7.019 1.00 95.94 76 VAL A CA 1
ATOM 612 C C . VAL A 1 76 ? -8.596 4.860 8.130 1.00 95.94 76 VAL A C 1
ATOM 614 O O . VAL A 1 76 ? -7.980 4.896 9.200 1.00 95.94 76 VAL A O 1
ATOM 617 N N . LEU A 1 77 ? -9.587 5.696 7.844 1.00 92.69 77 LEU A N 1
ATOM 618 C CA . LEU A 1 77 ? -10.150 6.623 8.816 1.00 92.69 77 LEU A CA 1
ATOM 619 C C . LEU A 1 77 ? -11.408 5.980 9.390 1.00 92.69 77 LEU A C 1
ATOM 621 O O . LEU A 1 77 ? -12.209 5.417 8.648 1.00 92.69 77 LEU A O 1
ATOM 625 N N . GLY A 1 78 ? -11.566 6.027 10.714 1.00 79.12 78 GLY A N 1
ATOM 626 C CA . GLY A 1 78 ? -12.805 5.569 11.335 1.00 79.12 78 GLY A CA 1
ATOM 627 C C . GLY A 1 78 ? -13.991 6.308 10.718 1.00 79.12 78 GLY A C 1
ATOM 628 O O . GLY A 1 78 ? -13.884 7.499 10.419 1.00 79.12 78 GLY A O 1
ATOM 629 N N . SER A 1 79 ? -15.109 5.607 10.517 1.00 63.22 79 SER A N 1
ATOM 630 C CA . SER A 1 79 ? -16.355 6.260 10.121 1.00 63.22 79 SER A CA 1
ATOM 631 C C . SER A 1 79 ? -16.669 7.368 11.125 1.00 63.22 79 SER A C 1
ATOM 633 O O . SER A 1 79 ? -16.706 7.128 12.334 1.00 63.22 79 SER A O 1
ATOM 635 N N . ALA A 1 80 ? -16.904 8.581 10.629 1.00 54.06 80 ALA A N 1
ATOM 636 C CA . ALA A 1 80 ? -17.518 9.643 11.410 1.00 54.06 80 ALA A CA 1
ATOM 637 C C . ALA A 1 80 ? -18.995 9.278 11.662 1.00 54.06 80 ALA A C 1
ATOM 639 O O . ALA A 1 80 ? -19.907 9.782 11.020 1.00 54.06 80 ALA A O 1
ATOM 640 N N . SER A 1 81 ? -19.229 8.345 12.578 1.00 51.91 81 SER A N 1
ATOM 641 C CA . SER A 1 81 ? -20.542 7.938 13.083 1.00 51.91 81 SER A CA 1
ATOM 642 C C . SER A 1 81 ? -20.311 7.509 14.534 1.00 51.91 81 SER A C 1
ATOM 644 O O . SER A 1 81 ? -19.672 6.490 14.754 1.00 51.91 81 SER A O 1
ATOM 646 N N . SER A 1 82 ? -20.672 8.247 15.583 1.00 43.81 82 SER A N 1
ATOM 647 C CA . SER A 1 82 ? -21.870 9.047 15.814 1.00 43.81 82 SER A CA 1
ATOM 648 C C . SER A 1 82 ? -21.547 10.175 16.807 1.00 43.81 82 SER A C 1
ATOM 650 O O . SER A 1 82 ? -21.256 9.904 17.967 1.00 43.81 82 SER A O 1
ATOM 652 N N . LEU A 1 83 ? -21.612 11.436 16.371 1.00 45.84 83 LEU A N 1
ATOM 653 C CA . LEU A 1 83 ? -22.088 12.519 17.238 1.00 45.84 83 LEU A CA 1
ATOM 654 C C . LEU A 1 83 ? -23.601 12.602 16.995 1.00 45.84 83 LEU A C 1
ATOM 656 O O . LEU A 1 83 ? -24.077 13.391 16.181 1.00 45.84 83 LEU A O 1
ATOM 660 N N . ARG A 1 84 ? -24.330 11.686 17.624 1.00 41.09 84 ARG A N 1
ATOM 661 C CA . ARG A 1 84 ? -25.750 11.800 17.957 1.00 41.09 84 ARG A CA 1
ATOM 662 C C . ARG A 1 84 ? -25.888 11.325 19.385 1.00 41.09 84 ARG A C 1
ATOM 664 O O . ARG A 1 84 ? -25.246 10.289 19.679 1.00 41.09 84 ARG A O 1
#

Sequence (84 aa):
VIIKGDLNYRRLLGDRLWPPSTPVEEAVPYFPTAFVSFRTLKSNPIVGIPVDVVEKLEKEDPKWRYNGKRGTIQSVLGSASSLR